Protein AF-A0A1J5BPH3-F1 (afdb_monomer_lite)

Foldseek 3Di:
DDQLPPQVVLVVLVVVCCVVPLDDPVRVVVCVVVVVCVHSLSVLVVSLVVPRPDPVSNVLSVQLSVCVVVVNSCSCLVVLLVLQVQQLCQFPPDDPPDDPVVNVVRHDADEPVVVVVQVVCVVVVHDDDDDDPRDCSNFCHDPPPPDHGPVPRHHHYD

Structure (mmCIF, N/CA/C/O backbone):
data_AF-A0A1J5BPH3-F1
#
_entry.id   AF-A0A1J5BPH3-F1
#
loop_
_atom_site.group_PDB
_atom_site.id
_atom_site.type_symbol
_atom_site.label_atom_id
_atom_site.label_alt_id
_atom_site.label_comp_id
_atom_site.label_asym_id
_atom_site.label_entity_id
_atom_site.label_seq_id
_atom_site.pdbx_PDB_ins_code
_atom_site.Cartn_x
_atom_site.Cartn_y
_atom_site.Cartn_z
_atom_site.occupancy
_atom_site.B_iso_or_equiv
_atom_site.auth_seq_id
_atom_site.auth_comp_id
_at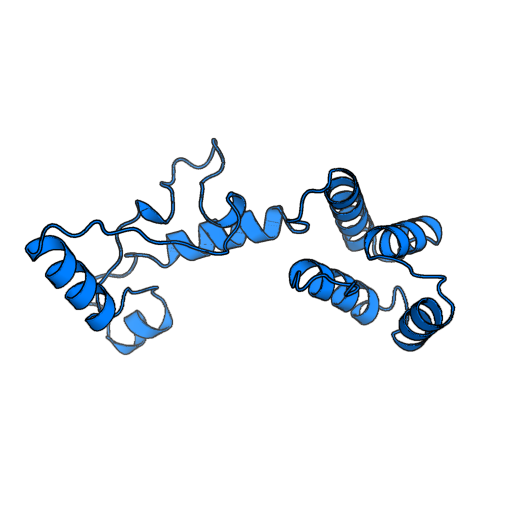om_site.auth_asym_id
_atom_site.auth_atom_id
_atom_site.pdbx_PDB_model_num
ATOM 1 N N . MET A 1 1 ? 21.855 10.589 0.394 1.00 51.12 1 MET A N 1
ATOM 2 C CA . MET A 1 1 ? 20.533 10.556 -0.264 1.00 51.12 1 MET A CA 1
ATOM 3 C C . MET A 1 1 ? 20.316 9.123 -0.727 1.00 51.12 1 MET A C 1
ATOM 5 O O . MET A 1 1 ? 21.182 8.608 -1.421 1.00 51.12 1 MET A O 1
ATOM 9 N N . THR A 1 2 ? 19.275 8.440 -0.254 1.00 78.94 2 THR A N 1
ATOM 10 C CA . THR A 1 2 ? 18.952 7.060 -0.659 1.00 78.94 2 THR A CA 1
ATOM 11 C C . THR A 1 2 ? 18.096 7.102 -1.926 1.00 78.94 2 THR A C 1
ATOM 13 O O . THR A 1 2 ? 17.187 7.919 -2.013 1.00 78.94 2 THR A O 1
ATOM 16 N N . PHE A 1 3 ? 18.394 6.263 -2.926 1.00 86.88 3 PHE A N 1
ATOM 17 C CA . PHE A 1 3 ? 17.764 6.330 -4.257 1.00 86.88 3 PHE A CA 1
ATOM 18 C C . PHE A 1 3 ? 16.231 6.244 -4.211 1.00 86.88 3 PHE A C 1
ATOM 20 O O . PHE A 1 3 ? 15.548 6.972 -4.922 1.00 86.88 3 PHE A O 1
ATOM 27 N N . THR A 1 4 ? 15.692 5.375 -3.355 1.00 85.88 4 THR A N 1
ATOM 28 C CA . THR A 1 4 ? 14.246 5.171 -3.197 1.00 85.88 4 THR A CA 1
ATOM 29 C C . THR A 1 4 ? 13.649 5.937 -2.022 1.00 85.88 4 THR A C 1
ATOM 31 O O . THR A 1 4 ? 12.432 5.988 -1.911 1.00 85.88 4 THR A O 1
ATOM 34 N N . GLY A 1 5 ? 14.465 6.527 -1.139 1.00 83.88 5 GLY A N 1
ATOM 35 C CA . GLY A 1 5 ? 13.967 7.289 0.012 1.00 83.88 5 GLY A CA 1
ATOM 36 C C . GLY A 1 5 ? 13.045 6.508 0.957 1.00 83.88 5 GLY A C 1
ATOM 37 O O . GLY A 1 5 ? 12.195 7.132 1.574 1.00 83.88 5 GLY A O 1
ATOM 38 N N . ASP A 1 6 ? 13.179 5.176 1.030 1.00 82.56 6 ASP A N 1
ATOM 39 C CA . ASP A 1 6 ? 12.258 4.265 1.746 1.00 82.56 6 ASP A CA 1
ATOM 40 C C . ASP A 1 6 ? 10.821 4.215 1.179 1.00 82.56 6 ASP A C 1
ATOM 42 O O . ASP A 1 6 ? 9.891 3.694 1.788 1.00 82.56 6 ASP A O 1
ATOM 46 N N . ASN A 1 7 ? 10.619 4.717 -0.042 1.00 87.69 7 ASN A N 1
ATOM 47 C CA . ASN A 1 7 ? 9.343 4.615 -0.734 1.00 87.69 7 ASN A CA 1
ATOM 48 C C . ASN A 1 7 ? 9.202 3.230 -1.389 1.00 87.69 7 ASN A C 1
ATOM 50 O O . ASN A 1 7 ? 9.786 2.951 -2.443 1.00 87.69 7 ASN A O 1
ATOM 54 N N . GLN A 1 8 ? 8.409 2.362 -0.758 1.00 86.88 8 GLN A N 1
ATOM 55 C CA . GLN A 1 8 ? 8.148 0.998 -1.230 1.00 86.88 8 GLN A CA 1
ATOM 56 C C . GLN A 1 8 ? 7.499 0.961 -2.618 1.00 86.88 8 GLN A C 1
ATOM 58 O O . GLN A 1 8 ? 7.798 0.065 -3.408 1.00 86.88 8 GLN A O 1
ATOM 63 N N . ASP A 1 9 ? 6.677 1.953 -2.963 1.00 88.75 9 ASP A N 1
ATOM 64 C CA . ASP A 1 9 ? 6.032 1.998 -4.272 1.00 88.75 9 ASP A CA 1
ATOM 65 C C . ASP A 1 9 ? 7.062 2.260 -5.389 1.00 88.75 9 ASP A C 1
ATOM 67 O O . ASP A 1 9 ? 6.985 1.681 -6.475 1.00 88.75 9 ASP A O 1
ATOM 71 N N . ILE A 1 10 ? 8.089 3.072 -5.112 1.00 91.44 10 ILE A N 1
ATOM 72 C CA . ILE A 1 10 ? 9.213 3.281 -6.037 1.00 91.44 10 ILE A CA 1
ATOM 73 C C . ILE A 1 10 ? 9.995 1.980 -6.243 1.00 91.44 10 ILE A C 1
ATOM 75 O O . ILE A 1 10 ? 10.357 1.650 -7.374 1.00 91.44 10 ILE A O 1
ATOM 79 N N . VAL A 1 11 ? 10.244 1.223 -5.170 1.00 92.56 11 VAL A N 1
ATOM 80 C CA . VAL A 1 11 ? 10.882 -0.098 -5.276 1.00 92.56 11 VAL A CA 1
ATOM 81 C C . VAL A 1 11 ? 10.034 -1.010 -6.164 1.00 92.56 11 VAL A C 1
ATOM 83 O O . VAL A 1 11 ? 10.556 -1.595 -7.110 1.00 92.56 11 VAL A O 1
ATOM 86 N N . ALA A 1 12 ? 8.724 -1.069 -5.919 1.00 93.31 12 ALA A N 1
ATOM 87 C CA . ALA A 1 12 ? 7.811 -1.934 -6.652 1.00 93.31 12 ALA A CA 1
ATOM 88 C C . ALA A 1 12 ? 7.763 -1.619 -8.157 1.00 93.31 12 ALA A C 1
ATOM 90 O O . ALA A 1 12 ? 7.876 -2.548 -8.959 1.00 93.31 12 ALA A O 1
ATOM 91 N N . ILE A 1 13 ? 7.667 -0.349 -8.580 1.00 93.88 13 ILE A N 1
ATOM 92 C CA . ILE A 1 13 ? 7.663 -0.032 -10.022 1.00 93.88 13 ILE A CA 1
ATOM 93 C C . ILE A 1 13 ? 8.991 -0.396 -10.695 1.00 93.88 13 ILE A C 1
ATOM 95 O O . ILE A 1 13 ? 8.984 -0.940 -11.799 1.00 93.88 13 ILE A O 1
ATOM 99 N N . ILE A 1 14 ? 10.128 -0.169 -10.029 1.00 94.75 14 ILE A N 1
ATOM 100 C CA . ILE A 1 14 ? 11.448 -0.554 -10.552 1.00 94.75 14 ILE A CA 1
ATOM 101 C C . ILE A 1 14 ? 11.534 -2.075 -10.690 1.00 94.75 14 ILE A C 1
ATOM 103 O O . ILE A 1 14 ? 11.951 -2.576 -11.735 1.00 94.75 14 ILE A O 1
ATOM 107 N N . SER A 1 15 ? 11.093 -2.815 -9.672 1.00 95.44 15 SER A N 1
ATOM 108 C CA . SER A 1 15 ? 11.044 -4.275 -9.708 1.00 95.44 15 SER A CA 1
ATOM 109 C C . SER A 1 15 ? 10.153 -4.792 -10.836 1.00 95.44 15 SER A C 1
ATOM 111 O O . SER A 1 15 ? 10.565 -5.709 -11.537 1.00 95.44 15 SER A O 1
ATOM 113 N N . ILE A 1 16 ? 8.980 -4.192 -11.066 1.00 95.12 16 ILE A N 1
ATOM 114 C CA . ILE A 1 16 ? 8.074 -4.563 -12.167 1.00 95.12 16 ILE A CA 1
ATOM 115 C C . ILE A 1 16 ? 8.735 -4.318 -13.527 1.00 95.12 16 ILE A C 1
ATOM 117 O O . ILE A 1 16 ? 8.716 -5.198 -14.384 1.00 95.12 16 ILE A O 1
ATOM 121 N N . VAL A 1 17 ? 9.352 -3.149 -13.724 1.00 96.19 17 VAL A N 1
ATOM 122 C CA . VAL A 1 17 ? 10.063 -2.795 -14.965 1.00 96.19 17 VAL A CA 1
ATOM 123 C C . VAL A 1 17 ? 11.182 -3.797 -15.273 1.00 96.19 17 VAL A C 1
ATOM 125 O O . VAL A 1 17 ? 11.324 -4.233 -16.418 1.00 96.19 17 VAL A O 1
ATOM 128 N N . ILE A 1 18 ? 11.951 -4.196 -14.256 1.00 96.19 18 ILE A N 1
ATOM 129 C CA . ILE A 1 18 ? 13.029 -5.184 -14.396 1.00 96.19 18 ILE A CA 1
ATOM 130 C C . ILE A 1 18 ? 12.461 -6.583 -14.653 1.00 96.19 18 ILE A C 1
ATOM 132 O O . ILE A 1 18 ? 12.909 -7.276 -15.564 1.00 96.19 18 ILE A O 1
ATOM 136 N N . TYR A 1 19 ? 11.452 -6.994 -13.884 1.00 96.38 19 TYR A N 1
ATOM 137 C CA . TYR A 1 19 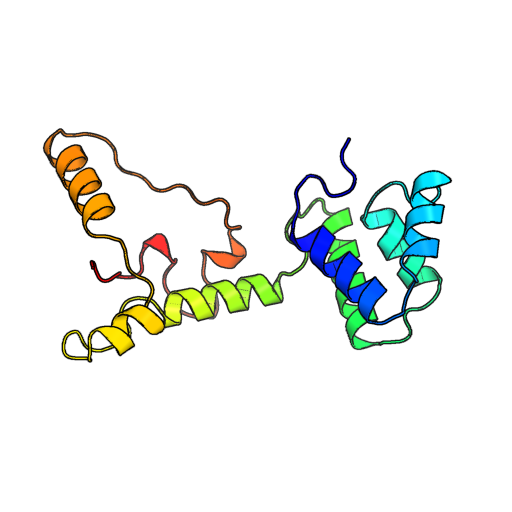? 10.816 -8.307 -14.002 1.00 96.38 19 TYR A CA 1
ATOM 138 C C . TYR A 1 19 ? 10.184 -8.528 -15.383 1.00 96.38 19 TYR A C 1
ATOM 140 O O . TYR A 1 19 ? 10.278 -9.618 -15.942 1.00 96.38 19 TYR A O 1
ATOM 148 N N . LEU A 1 20 ? 9.589 -7.483 -15.962 1.00 95.81 20 LEU A N 1
ATOM 149 C CA . LEU A 1 20 ? 9.011 -7.517 -17.308 1.00 95.81 20 LEU A CA 1
ATOM 150 C C . LEU A 1 20 ? 10.059 -7.407 -18.431 1.00 95.81 20 LEU A C 1
ATOM 152 O O . LEU A 1 20 ? 9.699 -7.474 -19.606 1.00 95.81 20 LEU A O 1
ATOM 156 N N . GLY A 1 21 ? 11.347 -7.264 -18.101 1.00 95.06 21 GLY A N 1
ATOM 157 C CA . GLY A 1 21 ? 12.440 -7.254 -19.076 1.00 95.06 21 GLY A CA 1
ATOM 158 C C . GLY A 1 21 ? 12.539 -5.975 -19.911 1.00 95.06 21 GLY A C 1
ATOM 159 O O . GLY A 1 21 ? 13.104 -5.996 -21.009 1.00 95.06 21 GLY A O 1
ATOM 160 N N . GLU A 1 22 ? 11.996 -4.860 -19.418 1.00 95.50 22 GLU A N 1
ATOM 161 C CA . GLU A 1 22 ? 12.139 -3.544 -20.061 1.00 95.50 22 GLU A CA 1
ATOM 162 C C . GLU A 1 22 ? 13.542 -2.952 -19.832 1.00 95.50 22 GLU A C 1
ATOM 164 O O . GLU A 1 22 ? 14.043 -2.171 -20.639 1.00 95.50 22 GLU A O 1
ATOM 169 N N . THR A 1 23 ? 14.208 -3.380 -18.758 1.00 95.25 23 THR A N 1
ATOM 170 C CA . THR A 1 23 ? 15.653 -3.248 -18.532 1.00 95.25 23 THR A CA 1
ATOM 171 C C . THR A 1 23 ? 16.134 -4.458 -17.734 1.00 95.25 23 THR A C 1
ATOM 173 O O . THR A 1 23 ? 15.368 -5.026 -16.956 1.00 95.25 23 THR A O 1
ATOM 176 N N . SER A 1 24 ? 17.399 -4.847 -17.872 1.00 96.12 24 SER A N 1
ATOM 177 C CA . SER A 1 24 ? 17.994 -5.837 -16.964 1.00 96.12 24 SER A CA 1
ATOM 178 C C . SER A 1 24 ? 18.418 -5.206 -15.631 1.00 96.12 24 SER A C 1
ATOM 180 O O . SER A 1 24 ? 18.666 -3.998 -15.549 1.00 96.12 24 SER A O 1
ATOM 182 N N . PHE A 1 25 ? 18.539 -6.032 -14.585 1.00 96.81 25 PHE A N 1
ATOM 183 C CA . PHE A 1 25 ? 19.086 -5.592 -13.297 1.00 96.81 25 PHE A CA 1
ATOM 184 C C . PHE A 1 25 ? 20.535 -5.101 -13.439 1.00 96.81 25 PHE A C 1
ATOM 186 O O . PHE A 1 25 ? 20.873 -4.053 -12.896 1.00 96.81 25 PHE A O 1
ATOM 193 N N . ASP A 1 26 ? 21.356 -5.789 -14.237 1.00 97.50 26 ASP A N 1
ATOM 194 C CA . ASP A 1 26 ? 22.751 -5.403 -14.484 1.00 97.50 26 ASP A CA 1
ATOM 195 C C . ASP A 1 26 ? 22.859 -4.032 -15.169 1.00 97.50 26 ASP A C 1
ATOM 197 O O . ASP A 1 26 ? 23.703 -3.213 -14.808 1.00 97.50 26 ASP A O 1
ATOM 201 N N . GLU A 1 27 ? 21.986 -3.736 -16.139 1.00 95.69 27 GLU A N 1
ATOM 202 C CA . GLU A 1 27 ? 21.935 -2.416 -16.782 1.00 95.69 27 GLU A CA 1
ATOM 203 C C . GLU A 1 27 ? 21.502 -1.315 -15.812 1.00 95.69 27 GLU A C 1
ATOM 205 O O . GLU A 1 27 ? 22.061 -0.215 -15.845 1.00 95.69 27 GLU A O 1
ATOM 210 N N . PHE A 1 28 ? 20.526 -1.602 -14.947 1.00 96.31 28 PHE A N 1
ATOM 211 C CA . PHE A 1 28 ? 20.084 -0.676 -13.907 1.00 96.31 28 PHE A CA 1
ATOM 212 C C . PHE A 1 28 ? 21.210 -0.397 -12.900 1.00 96.31 28 PHE A C 1
ATOM 214 O O . PHE A 1 28 ? 21.543 0.761 -12.642 1.00 96.31 28 PHE A O 1
ATOM 221 N N . GLU A 1 29 ? 21.861 -1.445 -12.394 1.00 95.88 29 GLU A N 1
ATOM 222 C CA . GLU A 1 29 ? 22.961 -1.338 -11.436 1.00 95.88 29 GLU A CA 1
ATOM 223 C C . GLU A 1 29 ? 24.166 -0.601 -12.039 1.00 95.88 29 GLU A C 1
ATOM 225 O O . GLU A 1 29 ? 24.737 0.300 -11.416 1.00 95.88 29 GLU A O 1
ATOM 230 N N . LYS A 1 30 ? 24.522 -0.916 -13.289 1.00 96.19 30 LYS A N 1
ATOM 231 C CA . LYS A 1 30 ? 25.560 -0.197 -14.032 1.00 96.19 30 LYS A CA 1
ATOM 232 C C . LYS A 1 30 ? 25.204 1.279 -14.203 1.00 96.19 30 LYS A C 1
ATOM 234 O O . LYS A 1 30 ? 26.060 2.137 -14.006 1.00 96.19 30 LYS A O 1
ATOM 239 N N . GLY A 1 31 ? 23.948 1.588 -14.523 1.00 95.44 31 GLY A N 1
ATOM 240 C CA . GLY A 1 31 ? 23.467 2.963 -14.646 1.00 95.44 31 GLY A CA 1
ATOM 241 C C . GLY A 1 31 ? 23.576 3.760 -13.342 1.00 95.44 31 GLY A C 1
ATOM 242 O O . GLY A 1 31 ? 23.944 4.936 -13.390 1.00 95.44 31 GLY A O 1
ATOM 243 N N . LEU A 1 32 ? 23.327 3.125 -12.192 1.00 94.19 32 LEU A N 1
ATOM 244 C CA . LEU A 1 32 ? 23.551 3.719 -10.868 1.00 94.19 32 LEU A CA 1
ATOM 245 C C . LEU A 1 32 ? 25.043 3.973 -10.608 1.00 94.19 32 LEU A C 1
ATOM 247 O O . LEU A 1 32 ? 25.422 5.088 -10.253 1.00 94.19 32 LEU A O 1
ATOM 251 N N . LYS A 1 33 ? 25.899 2.963 -10.828 1.00 95.38 33 LYS A N 1
ATOM 252 C CA . LYS A 1 33 ? 27.360 3.056 -10.620 1.00 95.38 33 LYS A CA 1
ATOM 253 C C . LYS A 1 33 ? 28.007 4.136 -11.492 1.00 95.38 33 LYS A C 1
ATOM 255 O O . LYS A 1 33 ? 28.909 4.833 -11.042 1.00 95.38 33 LYS A O 1
ATOM 260 N N . GLU A 1 34 ? 27.533 4.290 -12.725 1.00 96.00 34 GLU A N 1
ATOM 261 C CA . GLU A 1 34 ? 28.022 5.286 -13.686 1.00 96.00 34 GLU A CA 1
ATOM 262 C C . GLU A 1 34 ? 27.360 6.670 -13.533 1.00 96.00 34 GLU A C 1
ATOM 264 O O . GLU A 1 34 ? 27.609 7.549 -14.357 1.00 96.00 34 GLU A O 1
ATOM 269 N N . LEU A 1 35 ? 26.506 6.877 -12.520 1.00 92.94 35 LEU A N 1
ATOM 270 C CA . LEU A 1 35 ? 25.751 8.120 -12.289 1.00 92.94 35 LEU A CA 1
ATOM 271 C C . LEU A 1 35 ? 24.870 8.554 -13.477 1.00 92.94 35 LEU A C 1
ATOM 273 O O . LEU A 1 35 ? 24.507 9.722 -13.610 1.00 92.94 35 LEU A O 1
ATOM 277 N N . LYS A 1 36 ? 24.493 7.605 -14.340 1.00 94.25 36 LYS A N 1
ATOM 278 C CA . LYS A 1 36 ? 23.529 7.814 -15.434 1.00 94.25 36 LYS A CA 1
ATOM 279 C C . LYS A 1 36 ? 22.088 7.749 -14.946 1.00 94.25 36 LYS A C 1
ATOM 281 O O . LYS A 1 36 ? 21.212 8.322 -15.583 1.00 94.25 36 LYS A O 1
ATOM 286 N N . ILE A 1 37 ? 21.860 7.035 -13.846 1.00 95.50 37 ILE A N 1
ATOM 287 C CA . ILE A 1 37 ? 20.593 6.959 -13.126 1.00 95.50 37 ILE A CA 1
ATOM 288 C C . ILE A 1 37 ? 20.792 7.676 -11.793 1.00 95.50 37 ILE A C 1
ATOM 290 O O . ILE A 1 37 ? 21.479 7.176 -10.907 1.00 95.50 37 ILE A O 1
ATOM 294 N N . ILE A 1 38 ? 20.222 8.874 -11.675 1.00 93.44 38 ILE A N 1
ATOM 295 C CA . ILE A 1 38 ? 20.451 9.753 -10.514 1.00 93.44 38 ILE A CA 1
ATOM 296 C C . ILE A 1 38 ? 19.328 9.610 -9.483 1.00 93.44 38 ILE A C 1
ATOM 298 O O . ILE A 1 38 ? 19.567 9.619 -8.279 1.00 93.44 38 ILE A O 1
ATOM 302 N N . ASN A 1 39 ? 18.092 9.482 -9.961 1.00 93.00 39 ASN A N 1
ATOM 303 C CA . ASN A 1 39 ? 16.894 9.333 -9.145 1.00 93.00 39 ASN A CA 1
ATOM 304 C C . ASN A 1 39 ? 15.824 8.520 -9.909 1.00 93.00 39 ASN A C 1
ATOM 306 O O . ASN A 1 39 ? 15.977 8.298 -11.118 1.00 93.00 39 ASN A O 1
ATOM 310 N N . PRO A 1 40 ? 14.748 8.079 -9.233 1.00 93.50 40 PRO A N 1
ATOM 311 C CA . PRO A 1 40 ? 13.690 7.282 -9.852 1.00 93.50 40 PRO A CA 1
ATOM 312 C C . PRO A 1 40 ? 13.031 7.966 -11.054 1.00 93.50 40 PRO A C 1
ATOM 314 O O . PRO A 1 40 ? 12.840 7.333 -12.090 1.00 93.50 40 PRO A O 1
ATOM 317 N N . THR A 1 41 ? 12.760 9.271 -10.963 1.00 93.75 41 THR A N 1
ATOM 318 C CA . THR A 1 41 ? 12.154 10.053 -12.051 1.00 93.75 41 THR A CA 1
ATOM 319 C C . THR A 1 41 ? 13.014 10.012 -13.314 1.00 93.75 41 THR A C 1
ATOM 321 O O . THR A 1 41 ? 12.524 9.711 -14.399 1.00 93.75 41 THR A O 1
ATOM 324 N N . ASN A 1 42 ? 14.321 10.248 -13.181 1.00 95.19 42 ASN A N 1
ATOM 325 C CA . ASN A 1 42 ? 15.276 10.210 -14.284 1.00 95.19 42 ASN A CA 1
ATOM 326 C C . ASN A 1 42 ? 15.364 8.817 -14.927 1.00 95.19 42 ASN A C 1
ATOM 328 O O . ASN A 1 42 ? 15.391 8.719 -16.155 1.00 95.19 42 ASN A O 1
ATOM 332 N N . PHE A 1 43 ? 15.356 7.756 -14.116 1.00 96.06 43 PHE A N 1
ATOM 333 C CA . PHE A 1 43 ? 15.339 6.381 -14.611 1.00 96.06 43 PHE A CA 1
ATOM 334 C C . PHE A 1 43 ? 14.083 6.083 -15.441 1.00 96.06 43 PHE A C 1
ATOM 336 O O . PHE A 1 43 ? 14.196 5.669 -16.596 1.00 96.06 43 PHE A O 1
ATOM 343 N N . LEU A 1 44 ? 12.897 6.351 -14.889 1.00 95.69 44 LEU A N 1
ATOM 344 C CA . LEU A 1 44 ? 11.619 6.065 -15.544 1.00 95.69 44 LEU A CA 1
ATOM 345 C C . LEU A 1 44 ? 11.409 6.919 -16.804 1.00 95.69 44 LEU A C 1
ATOM 347 O O . LEU A 1 44 ? 10.986 6.403 -17.837 1.00 95.69 44 LEU A O 1
ATOM 351 N N . MET A 1 45 ? 11.800 8.198 -16.785 1.00 96.19 45 MET A N 1
ATOM 352 C CA . MET A 1 45 ? 11.814 9.034 -17.994 1.00 96.19 45 MET A CA 1
ATOM 353 C C . MET A 1 45 ? 12.769 8.490 -19.062 1.00 96.19 45 MET A C 1
ATOM 355 O O . MET A 1 45 ? 12.468 8.542 -20.255 1.00 96.19 45 MET A O 1
ATOM 359 N N . GLY A 1 46 ? 13.937 7.988 -18.650 1.00 96.12 46 GLY A N 1
ATOM 360 C CA . GLY A 1 46 ? 14.889 7.337 -19.545 1.00 96.12 46 GLY A CA 1
ATOM 361 C C . GLY A 1 46 ? 14.300 6.088 -20.201 1.00 96.12 46 GLY A C 1
ATOM 362 O O . GLY A 1 46 ? 14.516 5.871 -21.39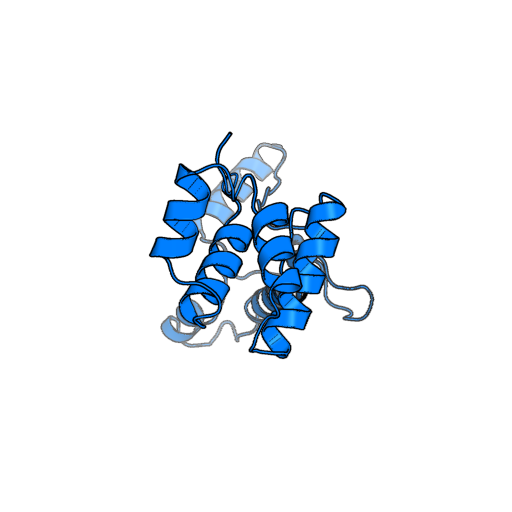3 1.00 96.12 46 GLY A O 1
ATOM 363 N N . LEU A 1 47 ? 13.515 5.315 -19.448 1.00 96.06 47 LEU A N 1
ATOM 364 C CA . LEU A 1 47 ? 12.791 4.152 -19.952 1.00 96.06 47 LEU A CA 1
ATOM 365 C C . LEU A 1 47 ? 11.742 4.549 -21.002 1.00 96.06 47 LEU A C 1
ATOM 367 O O . LEU A 1 47 ? 11.763 4.018 -22.110 1.00 96.06 47 LEU A O 1
ATOM 371 N N . LEU A 1 48 ? 10.896 5.542 -20.703 1.00 96.62 48 LEU A N 1
ATOM 372 C CA . LEU A 1 48 ? 9.888 6.050 -21.645 1.00 96.62 48 LEU A CA 1
ATOM 373 C C . LEU A 1 48 ? 10.524 6.543 -22.954 1.00 96.62 48 LEU A C 1
ATOM 375 O O . LEU A 1 48 ? 10.043 6.221 -24.035 1.00 96.62 48 LEU A O 1
ATOM 379 N N . LYS A 1 49 ? 11.654 7.260 -22.878 1.00 95.50 49 LYS A N 1
ATOM 380 C CA . LYS A 1 49 ? 12.387 7.737 -24.066 1.00 95.50 49 LYS A CA 1
ATOM 381 C C . LYS A 1 49 ? 12.963 6.612 -24.926 1.00 95.50 49 LYS A C 1
ATOM 383 O O . LYS A 1 49 ? 13.054 6.776 -26.139 1.00 95.50 49 LYS A O 1
ATOM 388 N N . LYS A 1 50 ? 13.389 5.502 -24.315 1.00 93.00 50 LYS A N 1
ATOM 389 C CA . LYS A 1 50 ? 13.870 4.313 -25.040 1.00 93.00 50 LYS A CA 1
ATOM 390 C C . LYS A 1 50 ? 12.730 3.537 -25.710 1.00 93.00 50 LYS A C 1
ATOM 392 O O . LYS A 1 50 ? 12.994 2.787 -26.646 1.00 93.00 50 LYS A O 1
ATOM 397 N N . GLY A 1 51 ? 11.496 3.751 -25.256 1.00 93.31 51 GLY A N 1
ATOM 398 C CA . GLY A 1 51 ? 10.310 3.019 -25.672 1.00 93.31 51 GLY A CA 1
ATOM 399 C C . GLY A 1 51 ? 10.101 1.784 -24.800 1.00 93.31 51 GLY A C 1
ATOM 400 O O . GLY A 1 51 ? 10.908 0.857 -24.820 1.00 93.31 51 GLY A O 1
ATOM 401 N N . VAL A 1 52 ? 8.998 1.774 -24.052 1.00 95.38 52 VAL A N 1
ATOM 402 C CA . VAL A 1 52 ? 8.555 0.614 -23.267 1.00 95.38 52 VAL A CA 1
ATOM 403 C C . VAL A 1 52 ? 7.817 -0.344 -24.202 1.00 95.38 52 VAL A C 1
ATOM 405 O O . VAL A 1 52 ? 6.933 0.068 -24.959 1.00 95.38 52 VAL A O 1
ATOM 408 N N . LYS A 1 53 ? 8.181 -1.628 -24.183 1.00 94.00 53 LYS A N 1
ATOM 409 C CA . LYS A 1 53 ? 7.585 -2.643 -25.065 1.00 94.00 53 LYS A CA 1
ATOM 410 C C . LYS A 1 53 ? 6.147 -2.950 -24.651 1.00 94.00 53 LYS A C 1
ATOM 412 O O . LYS A 1 53 ? 5.269 -3.073 -25.505 1.00 94.00 53 LYS A O 1
ATOM 417 N N . ASN A 1 54 ? 5.892 -3.056 -23.348 1.00 92.25 54 ASN A N 1
ATOM 418 C CA . ASN A 1 54 ? 4.564 -3.284 -22.792 1.00 92.25 54 ASN A CA 1
ATOM 419 C C . ASN A 1 54 ? 3.761 -1.975 -22.682 1.00 92.25 54 ASN A C 1
ATOM 421 O O . ASN A 1 54 ? 4.046 -1.128 -21.841 1.00 92.25 54 ASN A O 1
ATOM 425 N N . LYS A 1 55 ? 2.697 -1.837 -23.483 1.00 91.44 55 LYS A N 1
ATOM 426 C CA . LYS A 1 55 ? 1.869 -0.617 -23.536 1.00 91.44 55 LYS A CA 1
ATOM 427 C C . LYS A 1 55 ? 1.108 -0.291 -22.252 1.00 91.44 55 LYS A C 1
ATOM 429 O O . LYS A 1 55 ? 0.953 0.882 -21.926 1.00 91.44 55 LYS A O 1
ATOM 434 N N . ASN A 1 56 ? 0.686 -1.299 -21.492 1.00 89.56 56 ASN A N 1
ATOM 435 C CA . ASN A 1 56 ? 0.031 -1.061 -20.203 1.00 89.56 56 ASN A CA 1
ATOM 436 C C . ASN A 1 56 ? 1.038 -0.550 -19.166 1.00 89.56 56 ASN A C 1
ATOM 438 O O . ASN A 1 56 ? 0.726 0.340 -18.373 1.00 89.56 56 ASN A O 1
ATOM 442 N N . LEU A 1 57 ? 2.263 -1.086 -19.200 1.00 93.06 57 LEU A N 1
ATOM 443 C CA . LEU A 1 57 ? 3.342 -0.587 -18.358 1.00 93.06 57 LEU A CA 1
ATOM 444 C C . LEU A 1 57 ? 3.773 0.818 -18.786 1.00 93.06 57 LEU A C 1
ATOM 446 O O . LEU A 1 57 ? 4.003 1.648 -17.920 1.00 93.06 57 LEU A O 1
ATOM 450 N N . GLU A 1 58 ? 3.838 1.105 -20.088 1.00 95.06 58 GLU A N 1
ATOM 451 C CA . GLU A 1 58 ? 4.172 2.436 -20.610 1.00 95.06 58 GLU A CA 1
ATOM 452 C C . GLU A 1 58 ? 3.232 3.510 -20.053 1.00 95.06 58 GLU A C 1
ATOM 454 O O . GLU A 1 58 ? 3.703 4.507 -19.509 1.00 95.06 58 GLU A O 1
ATOM 459 N N . ALA A 1 59 ? 1.917 3.270 -20.118 1.00 92.56 59 ALA A N 1
ATOM 460 C CA . ALA A 1 59 ? 0.913 4.169 -19.552 1.00 92.56 59 ALA A CA 1
ATOM 461 C C . ALA A 1 59 ? 1.106 4.346 -18.037 1.00 92.56 59 ALA A C 1
ATOM 463 O O . ALA A 1 59 ? 1.203 5.469 -17.551 1.00 92.56 59 ALA A O 1
ATOM 464 N N . THR A 1 60 ? 1.277 3.238 -17.309 1.00 92.44 60 THR A N 1
ATOM 465 C CA . THR A 1 60 ? 1.497 3.262 -15.853 1.00 92.44 60 THR A CA 1
ATOM 466 C C . THR A 1 60 ? 2.762 4.042 -15.477 1.00 92.44 60 THR A C 1
ATOM 468 O O . THR A 1 60 ? 2.741 4.874 -14.576 1.00 92.44 60 THR A O 1
ATOM 471 N N . VAL A 1 61 ? 3.879 3.805 -16.171 1.00 94.69 61 VAL A N 1
ATOM 472 C CA . VAL A 1 61 ? 5.149 4.505 -15.935 1.00 94.69 61 VAL A CA 1
ATOM 473 C C . VAL A 1 61 ? 5.018 5.991 -16.269 1.00 94.69 61 VAL A C 1
ATOM 475 O O . VAL A 1 61 ? 5.564 6.817 -15.543 1.00 94.69 61 VAL A O 1
ATOM 478 N N . SER A 1 62 ? 4.285 6.342 -17.328 1.00 94.75 62 SER A N 1
ATOM 479 C CA . SER A 1 62 ? 4.002 7.735 -17.683 1.00 94.75 62 SER A CA 1
ATOM 480 C C . SER A 1 62 ? 3.238 8.461 -16.573 1.00 94.75 62 SER A C 1
ATOM 482 O O . SER A 1 62 ? 3.650 9.547 -16.163 1.00 94.75 62 SER A O 1
ATOM 484 N N . ASP A 1 63 ? 2.179 7.853 -16.039 1.00 92.69 63 ASP A N 1
ATOM 485 C CA . ASP A 1 63 ? 1.395 8.431 -14.942 1.00 92.69 63 ASP A CA 1
ATOM 486 C C . ASP A 1 63 ? 2.248 8.617 -13.681 1.00 92.69 63 ASP A C 1
ATOM 488 O O . ASP A 1 63 ? 2.245 9.685 -13.066 1.00 92.69 63 ASP A O 1
ATOM 492 N N . ILE A 1 64 ? 3.058 7.611 -13.341 1.00 93.12 64 ILE A N 1
A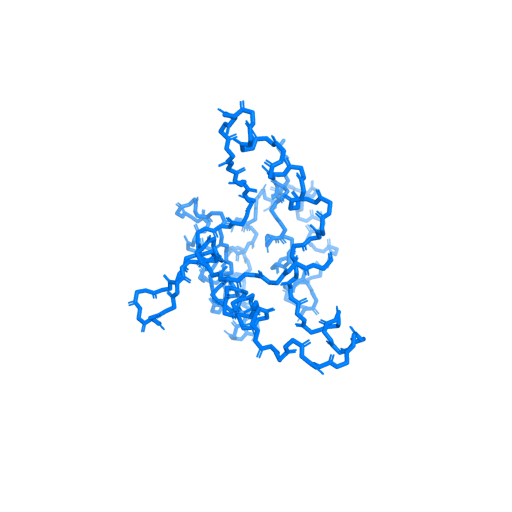TOM 493 C CA . ILE A 1 64 ? 3.986 7.666 -12.206 1.00 93.12 64 ILE A CA 1
ATOM 494 C C . ILE A 1 64 ? 5.009 8.790 -12.379 1.00 93.12 64 ILE A C 1
ATOM 496 O O . ILE A 1 64 ? 5.277 9.526 -11.432 1.00 93.12 64 ILE A O 1
ATOM 500 N N . VAL A 1 65 ? 5.585 8.949 -13.573 1.00 94.12 65 VAL A N 1
ATOM 501 C CA . VAL A 1 65 ? 6.538 10.031 -13.853 1.00 94.12 65 VAL A CA 1
ATOM 502 C C . VAL A 1 65 ? 5.885 11.395 -13.650 1.00 94.12 65 VAL A C 1
ATOM 504 O O . VAL A 1 65 ? 6.500 12.251 -13.017 1.00 94.12 65 VAL A O 1
ATOM 507 N N . ASN A 1 66 ? 4.653 11.591 -14.127 1.00 93.00 66 ASN A N 1
ATOM 508 C CA . ASN A 1 66 ? 3.924 12.846 -13.928 1.00 93.00 66 ASN A CA 1
ATOM 509 C C . ASN A 1 66 ? 3.730 13.145 -12.433 1.00 93.00 66 ASN A C 1
ATOM 511 O O . ASN A 1 66 ? 4.065 14.238 -11.981 1.00 93.00 66 ASN A O 1
ATOM 515 N N . LEU A 1 67 ? 3.309 12.151 -11.646 1.00 91.69 67 LEU A N 1
ATOM 516 C CA . LEU A 1 67 ? 3.145 12.289 -10.194 1.00 91.69 67 LEU A CA 1
ATOM 517 C C . LEU A 1 67 ? 4.466 12.616 -9.483 1.00 91.69 67 LEU A C 1
ATOM 519 O O . LEU A 1 67 ? 4.516 13.507 -8.635 1.00 91.69 67 LEU A O 1
ATOM 523 N N . LEU A 1 68 ? 5.559 11.943 -9.851 1.00 90.50 68 LEU A N 1
ATOM 524 C CA . LEU A 1 68 ? 6.879 12.203 -9.272 1.00 90.50 68 LEU A CA 1
ATOM 525 C C . LEU A 1 68 ? 7.397 13.608 -9.616 1.00 90.50 68 LEU A C 1
ATOM 527 O O . LEU A 1 68 ? 8.057 14.231 -8.785 1.00 90.50 68 LEU A O 1
ATOM 531 N N . LEU A 1 69 ? 7.106 14.122 -10.817 1.00 91.69 69 LEU A N 1
ATOM 532 C CA . LEU A 1 69 ? 7.450 15.494 -11.217 1.00 91.69 69 LEU A CA 1
ATOM 533 C C . LEU A 1 69 ? 6.662 16.547 -10.425 1.00 91.69 69 LEU A C 1
ATOM 535 O O . LEU A 1 69 ? 7.180 17.632 -10.165 1.00 91.69 69 LEU A O 1
ATOM 539 N N . GLU A 1 70 ? 5.449 16.212 -9.992 1.00 90.81 70 GLU A N 1
ATOM 540 C CA . GLU A 1 70 ? 4.616 17.036 -9.110 1.00 90.81 70 GLU A CA 1
ATOM 541 C C . GLU A 1 70 ? 4.993 16.906 -7.621 1.00 90.81 70 GLU A C 1
ATOM 543 O O . GLU A 1 70 ? 4.349 17.506 -6.763 1.00 90.81 70 GLU A O 1
ATOM 548 N N . ASN A 1 71 ? 6.052 16.154 -7.294 1.00 85.56 71 ASN A N 1
ATOM 549 C CA . ASN A 1 71 ? 6.437 15.783 -5.927 1.00 85.56 71 ASN A CA 1
ATOM 550 C C . ASN A 1 71 ? 5.340 15.023 -5.161 1.00 85.56 71 ASN A C 1
ATOM 552 O O . ASN A 1 71 ? 5.313 15.051 -3.929 1.00 85.56 71 ASN A O 1
ATOM 556 N N . ASN A 1 72 ? 4.446 14.324 -5.864 1.00 84.44 72 ASN A N 1
ATOM 557 C CA . ASN A 1 72 ? 3.484 13.432 -5.234 1.00 84.44 72 ASN A CA 1
ATOM 558 C C . ASN A 1 72 ? 4.175 12.098 -4.887 1.00 84.44 72 ASN A C 1
ATOM 560 O O . ASN A 1 72 ? 4.621 11.383 -5.790 1.00 84.44 72 ASN A O 1
ATOM 564 N N . PRO A 1 73 ? 4.264 11.725 -3.596 1.00 74.31 73 PRO A N 1
ATOM 565 C CA . PRO A 1 73 ? 4.977 10.524 -3.173 1.00 74.31 73 PRO A CA 1
ATOM 566 C C . PRO A 1 73 ? 4.193 9.221 -3.404 1.00 74.31 73 PRO A C 1
ATOM 568 O O . PRO A 1 73 ? 4.716 8.158 -3.075 1.00 74.31 73 PRO A O 1
ATOM 571 N N . THR A 1 74 ? 2.965 9.281 -3.939 1.00 81.81 74 THR A N 1
ATOM 572 C CA . THR A 1 74 ? 2.053 8.132 -4.094 1.00 81.81 74 THR A CA 1
ATOM 573 C C . THR A 1 74 ? 1.904 7.738 -5.571 1.00 81.81 74 THR A C 1
ATOM 575 O O . THR A 1 74 ? 0.932 8.128 -6.219 1.00 81.81 74 THR A O 1
ATOM 578 N N . PRO A 1 75 ? 2.845 6.968 -6.143 1.00 80.31 75 PRO A N 1
ATOM 579 C CA . PRO A 1 75 ? 2.867 6.694 -7.579 1.00 80.31 75 PRO A CA 1
ATOM 580 C C . PRO A 1 75 ? 1.742 5.741 -8.029 1.00 80.31 75 PRO A C 1
ATOM 582 O O . PRO A 1 75 ? 1.238 5.875 -9.140 1.00 80.31 75 PRO A O 1
ATOM 585 N N . PHE A 1 76 ? 1.281 4.811 -7.182 1.00 87.94 76 PHE A N 1
ATOM 586 C CA . PHE A 1 76 ? 0.225 3.856 -7.549 1.00 87.94 76 PHE A CA 1
ATOM 587 C C . PHE A 1 76 ? -1.172 4.271 -7.064 1.00 87.94 76 PHE A C 1
ATOM 589 O O . PHE A 1 76 ? -1.777 3.610 -6.221 1.00 87.94 76 PHE A O 1
ATOM 596 N N . VAL A 1 77 ? -1.725 5.346 -7.626 1.00 86.56 77 VAL A N 1
ATOM 597 C CA . VAL A 1 77 ? -3.038 5.897 -7.226 1.00 86.56 77 VAL A CA 1
ATOM 598 C C . VAL A 1 77 ? -4.163 4.852 -7.262 1.00 86.56 77 VAL A C 1
ATOM 600 O O . VAL A 1 77 ? -4.878 4.677 -6.276 1.00 86.56 77 VAL A O 1
ATOM 603 N N . GLU A 1 78 ? -4.308 4.113 -8.365 1.00 86.75 78 GLU A N 1
ATOM 604 C CA . GLU A 1 78 ? -5.377 3.110 -8.504 1.00 86.75 78 GLU A CA 1
ATOM 605 C C . GLU A 1 78 ? -5.197 1.913 -7.566 1.00 86.75 78 GLU A C 1
ATOM 607 O O . GLU A 1 78 ? -6.178 1.339 -7.094 1.00 86.75 78 GLU A O 1
ATOM 612 N N . PHE A 1 79 ? -3.952 1.551 -7.247 1.00 88.56 79 PHE A N 1
ATOM 613 C CA . PHE A 1 79 ? -3.683 0.544 -6.225 1.00 88.56 79 PHE A CA 1
ATOM 614 C C . PHE A 1 79 ? -4.148 1.030 -4.851 1.00 88.56 79 PHE A C 1
ATOM 616 O O . PHE A 1 79 ? -4.846 0.289 -4.169 1.00 88.56 79 PHE A O 1
ATOM 623 N N . ARG A 1 80 ? -3.852 2.282 -4.472 1.00 90.50 80 ARG A N 1
ATOM 624 C CA . ARG A 1 80 ? -4.288 2.845 -3.181 1.00 90.50 80 ARG A CA 1
ATOM 625 C C . ARG A 1 80 ? -5.807 2.896 -3.042 1.00 90.50 80 ARG A C 1
ATOM 627 O O . ARG A 1 80 ? -6.331 2.536 -1.994 1.00 90.50 80 ARG A O 1
ATOM 634 N N . LYS A 1 81 ? -6.530 3.225 -4.116 1.00 90.00 81 LYS A N 1
ATOM 635 C CA . LYS A 1 81 ? -8.004 3.161 -4.126 1.00 90.00 81 LYS A CA 1
ATOM 636 C C . LYS A 1 81 ? -8.527 1.736 -3.916 1.00 90.00 81 LYS A C 1
ATOM 638 O O . LYS A 1 81 ? -9.497 1.530 -3.187 1.00 90.00 81 LYS A O 1
ATOM 643 N N . LYS A 1 82 ? -7.894 0.742 -4.549 1.00 90.69 82 LYS A N 1
ATOM 644 C CA . LYS A 1 82 ? -8.238 -0.675 -4.350 1.00 90.69 82 LYS A CA 1
ATOM 645 C C . LYS A 1 82 ? -7.892 -1.148 -2.940 1.00 90.69 82 LYS A C 1
ATOM 647 O O . LYS A 1 82 ? -8.682 -1.878 -2.357 1.00 90.69 82 LYS A O 1
ATOM 652 N N . GLU A 1 83 ? -6.760 -0.711 -2.396 1.00 91.38 83 GLU A N 1
ATOM 653 C CA . GLU A 1 83 ? -6.336 -0.969 -1.016 1.00 91.38 83 GLU A CA 1
ATOM 654 C C . GLU A 1 83 ? -7.365 -0.418 -0.018 1.00 91.38 83 GLU A C 1
ATOM 656 O O . GLU A 1 83 ? -7.810 -1.158 0.858 1.00 91.38 83 GLU A O 1
ATOM 661 N N . PHE A 1 84 ? -7.828 0.824 -0.207 1.00 93.88 84 PHE A N 1
ATOM 662 C CA . PHE A 1 84 ? -8.918 1.408 0.579 1.00 93.88 84 PHE A CA 1
ATOM 663 C C . PHE A 1 84 ? -10.176 0.531 0.536 1.00 93.88 84 PHE A C 1
ATOM 665 O O . PHE A 1 84 ? -10.681 0.117 1.580 1.00 93.88 84 PHE A O 1
ATOM 672 N N . LYS A 1 85 ? -10.661 0.195 -0.669 1.00 93.38 85 LYS A N 1
ATOM 673 C CA . LYS A 1 85 ? -11.881 -0.610 -0.837 1.00 93.38 85 LYS A CA 1
ATOM 674 C C . LYS A 1 85 ? -11.742 -1.991 -0.197 1.00 93.38 85 LYS A C 1
ATOM 676 O O . LYS A 1 85 ? -12.628 -2.404 0.539 1.00 93.38 85 LYS A O 1
ATOM 681 N N . ALA A 1 86 ? -10.620 -2.668 -0.436 1.00 93.81 86 ALA A N 1
ATOM 682 C CA . ALA A 1 86 ? -10.338 -3.985 0.124 1.00 93.81 86 ALA A CA 1
ATOM 683 C C . ALA A 1 86 ? -10.222 -3.962 1.654 1.00 93.81 86 ALA A C 1
ATOM 685 O O . ALA A 1 86 ? -10.564 -4.952 2.295 1.00 93.81 86 ALA A O 1
ATOM 686 N N . THR A 1 87 ? -9.751 -2.853 2.229 1.00 94.81 87 THR A N 1
ATOM 687 C CA . THR A 1 87 ? -9.693 -2.665 3.683 1.00 94.81 87 THR A CA 1
ATOM 688 C C . THR A 1 87 ? -11.095 -2.491 4.254 1.00 94.81 87 THR A C 1
ATOM 690 O O . THR A 1 87 ? -11.479 -3.239 5.146 1.00 94.81 87 THR A O 1
ATOM 693 N N . ILE A 1 88 ? -11.894 -1.574 3.694 1.00 94.56 88 ILE A N 1
ATOM 694 C CA . ILE A 1 88 ? -13.282 -1.344 4.125 1.00 94.56 88 ILE A CA 1
ATOM 695 C C . ILE A 1 88 ? -14.121 -2.623 4.025 1.00 94.56 88 ILE A C 1
ATOM 697 O O . ILE A 1 88 ? -14.889 -2.919 4.937 1.00 94.56 88 ILE A O 1
ATOM 701 N N . ASP A 1 89 ? -13.947 -3.395 2.950 1.00 94.19 89 ASP A N 1
ATOM 702 C CA . ASP A 1 89 ? -14.688 -4.639 2.716 1.00 94.19 89 ASP A CA 1
ATOM 703 C C . ASP A 1 89 ? -14.337 -5.753 3.707 1.00 94.19 89 ASP A C 1
ATOM 705 O O . ASP A 1 89 ? -15.092 -6.712 3.815 1.00 94.19 89 ASP A O 1
ATOM 709 N N . ARG A 1 90 ? -13.218 -5.626 4.430 1.00 95.81 90 ARG A N 1
ATOM 710 C CA . ARG A 1 90 ? -12.790 -6.569 5.468 1.00 95.81 90 ARG A CA 1
ATOM 711 C C . ARG A 1 90 ? -13.070 -6.095 6.892 1.00 95.81 90 ARG A C 1
ATOM 713 O O . ARG A 1 90 ? -12.728 -6.791 7.841 1.00 95.81 90 ARG A O 1
ATOM 720 N N . MET A 1 91 ? -13.670 -4.922 7.070 1.00 95.31 91 MET A N 1
ATOM 721 C CA . MET A 1 91 ? -14.004 -4.395 8.392 1.00 95.31 91 MET A CA 1
ATOM 722 C C . MET A 1 91 ? -15.474 -4.654 8.700 1.00 95.31 91 MET A C 1
ATOM 724 O O . MET A 1 91 ? -16.343 -4.054 8.062 1.00 95.31 91 MET A O 1
ATOM 728 N N . ASP A 1 92 ? -15.743 -5.473 9.720 1.00 95.00 92 ASP A N 1
ATOM 729 C CA . ASP A 1 92 ? -17.094 -5.723 10.240 1.00 95.00 92 ASP A CA 1
ATOM 730 C C . ASP A 1 92 ? -18.085 -6.085 9.114 1.00 95.00 92 ASP A C 1
ATOM 732 O O . ASP A 1 92 ? -19.040 -5.352 8.838 1.00 95.00 92 ASP A O 1
ATOM 736 N N . PHE A 1 93 ? -17.772 -7.155 8.376 1.00 94.69 93 PHE A N 1
ATOM 737 C CA . PHE A 1 93 ? -18.531 -7.611 7.205 1.00 94.69 93 PHE A CA 1
ATOM 738 C C . PHE A 1 93 ? -19.097 -9.029 7.356 1.00 94.69 93 PHE A C 1
ATOM 740 O O . PHE A 1 93 ? -20.128 -9.338 6.755 1.00 94.69 93 PHE A O 1
ATOM 747 N N . LEU A 1 94 ? -18.448 -9.889 8.143 1.00 96.12 94 LEU A N 1
ATOM 748 C CA . LEU A 1 94 ? -18.947 -11.217 8.497 1.00 96.12 94 LEU A CA 1
ATOM 749 C C . LEU A 1 94 ? -19.919 -11.132 9.677 1.00 96.12 94 LEU A C 1
ATOM 751 O O . LEU A 1 94 ? -19.945 -10.148 10.413 1.00 96.12 94 LEU A O 1
ATOM 755 N N . SER A 1 95 ? -20.721 -12.174 9.899 1.00 95.12 95 SER A N 1
ATOM 756 C CA . SER A 1 95 ? -21.553 -12.256 11.107 1.00 95.12 95 SER A CA 1
ATOM 757 C C . SER A 1 95 ? -20.697 -12.536 12.346 1.00 95.12 95 SER A C 1
ATOM 759 O O . SER A 1 95 ? -19.731 -13.287 12.272 1.00 95.12 95 SER A O 1
ATOM 761 N N . ASP A 1 96 ? -21.089 -12.014 13.509 1.00 92.38 96 ASP A N 1
ATOM 762 C CA . ASP A 1 96 ? -20.473 -12.354 14.807 1.00 92.38 96 ASP A CA 1
ATOM 763 C C . ASP A 1 96 ? -20.659 -13.829 15.211 1.00 92.38 96 ASP A C 1
ATOM 765 O O . ASP A 1 96 ? -20.077 -14.290 16.190 1.00 92.38 96 ASP A O 1
ATOM 769 N N . HIS A 1 97 ? -21.499 -14.570 14.484 1.00 94.62 97 HIS A N 1
ATOM 770 C CA . HIS A 1 97 ? -21.746 -15.997 14.693 1.00 94.62 97 HIS A CA 1
ATOM 771 C C . HIS A 1 97 ? -20.990 -16.899 13.707 1.00 94.62 97 HIS A C 1
ATOM 773 O O . HIS A 1 97 ? -21.203 -18.111 13.725 1.00 94.62 97 HIS A O 1
ATOM 779 N N . GLU A 1 98 ? -20.157 -16.323 12.835 1.00 95.62 98 GLU A N 1
ATOM 780 C CA . GLU A 1 98 ? -19.264 -17.091 11.967 1.00 95.62 98 GLU A CA 1
ATOM 781 C C . GLU A 1 98 ? -18.236 -17.887 12.776 1.00 95.62 98 GLU A C 1
ATOM 783 O O . GLU A 1 98 ? -17.942 -17.587 13.937 1.00 95.62 98 GLU A O 1
ATOM 788 N N . ASP A 1 99 ? -17.681 -18.915 12.137 1.00 95.94 99 ASP A N 1
ATOM 789 C CA . ASP A 1 99 ? -16.587 -19.679 12.720 1.00 95.94 99 ASP A CA 1
ATOM 790 C C . ASP A 1 99 ? -15.356 -18.790 12.963 1.00 95.94 99 ASP A C 1
ATOM 792 O O . ASP A 1 99 ? -15.007 -17.924 12.159 1.00 95.94 99 ASP A O 1
ATOM 796 N N . ILE A 1 100 ? -14.689 -19.032 14.089 1.00 94.06 100 ILE A N 1
ATOM 797 C CA . ILE A 1 100 ? -13.551 -18.249 14.569 1.00 94.06 100 ILE A CA 1
ATOM 798 C C . ILE A 1 100 ? -12.379 -18.233 13.583 1.00 94.06 100 ILE A C 1
ATOM 800 O O . ILE A 1 100 ? -11.760 -17.187 13.393 1.00 94.06 100 ILE A O 1
ATOM 804 N N . ASP A 1 101 ? -12.097 -19.358 12.921 1.00 96.00 101 ASP A N 1
ATOM 805 C CA . ASP A 1 101 ? -10.997 -19.443 11.966 1.00 96.00 101 ASP A CA 1
ATOM 806 C C . ASP A 1 101 ? -11.357 -18.662 10.700 1.00 96.00 101 ASP A C 1
ATOM 808 O O . ASP A 1 101 ? -10.501 -18.008 10.107 1.00 96.00 101 ASP A O 1
ATOM 812 N N . ASN A 1 102 ? -12.631 -18.671 10.300 1.00 96.00 102 ASN A N 1
ATOM 813 C CA . ASN A 1 102 ? -13.108 -17.876 9.170 1.00 96.00 102 ASN A CA 1
ATOM 814 C C . ASN A 1 102 ? -13.021 -16.370 9.462 1.00 96.00 102 ASN A C 1
ATOM 816 O O . ASN A 1 102 ? -12.495 -15.610 8.650 1.00 96.00 102 ASN A O 1
ATOM 820 N N . LEU A 1 103 ? -13.462 -15.953 10.654 1.00 94.88 103 LEU A N 1
ATOM 821 C CA . LEU A 1 103 ? -13.335 -14.576 11.127 1.00 94.88 103 LEU A CA 1
ATOM 822 C C . LEU A 1 103 ? -11.875 -14.115 11.065 1.00 94.88 103 LEU A C 1
ATOM 824 O O . LEU A 1 103 ? -11.572 -13.151 10.366 1.00 94.88 103 LEU A O 1
ATOM 828 N N . LEU A 1 104 ? -10.962 -14.843 11.714 1.00 93.50 104 LEU A N 1
ATOM 829 C CA . LEU A 1 104 ? -9.541 -14.486 11.791 1.00 93.50 104 LEU A CA 1
ATOM 830 C C . LEU A 1 104 ? -8.817 -14.464 10.436 1.00 93.50 104 LEU A C 1
ATOM 832 O O . LEU A 1 104 ? -7.835 -13.735 10.294 1.00 93.50 104 LEU A O 1
ATOM 836 N N . ASN A 1 105 ? -9.268 -15.251 9.457 1.00 95.62 105 ASN A N 1
ATOM 837 C CA . ASN A 1 105 ? -8.652 -15.288 8.129 1.00 95.62 105 ASN A CA 1
ATOM 838 C C . ASN A 1 105 ? -9.132 -14.163 7.203 1.00 95.62 105 ASN A C 1
ATOM 840 O O . ASN A 1 105 ? -8.374 -13.733 6.332 1.00 95.62 105 ASN A O 1
ATOM 844 N N . GLU A 1 106 ? -10.371 -13.698 7.360 1.00 95.81 106 GLU A N 1
ATOM 845 C CA . GLU A 1 106 ? -10.997 -12.819 6.370 1.00 95.81 106 GLU A CA 1
ATOM 846 C C . GLU A 1 106 ? -11.227 -11.383 6.855 1.00 95.81 106 GLU A C 1
ATOM 848 O O . GLU A 1 106 ? -11.237 -10.464 6.031 1.00 95.81 106 GLU A O 1
ATOM 853 N N . GLU A 1 107 ? -11.379 -11.157 8.162 1.00 95.50 107 GLU A N 1
ATOM 854 C CA . GLU A 1 107 ? -11.655 -9.835 8.731 1.00 95.50 107 GLU A CA 1
ATOM 855 C C . GLU A 1 107 ? -10.417 -9.122 9.285 1.00 95.50 107 GLU A C 1
ATOM 857 O O . GLU A 1 107 ? -9.431 -9.716 9.720 1.00 95.50 107 GLU A O 1
ATOM 862 N N . ILE A 1 108 ? -10.493 -7.791 9.291 1.00 95.31 108 ILE A N 1
ATOM 863 C CA . ILE A 1 108 ? -9.536 -6.919 9.965 1.00 95.31 108 ILE A CA 1
ATOM 864 C C . ILE A 1 108 ? -10.116 -6.537 11.328 1.00 95.31 108 ILE A C 1
ATOM 866 O O . ILE A 1 108 ? -11.140 -5.854 11.415 1.00 95.31 108 ILE A O 1
ATOM 870 N N . PHE A 1 109 ? -9.411 -6.928 12.390 1.00 94.75 109 PHE A N 1
ATOM 871 C CA . PHE A 1 109 ? -9.783 -6.663 13.780 1.00 94.75 109 PHE A CA 1
ATOM 872 C C . PHE A 1 109 ? -8.887 -5.611 14.421 1.00 94.75 109 PHE A C 1
ATOM 874 O O . PHE A 1 109 ? -7.737 -5.412 14.024 1.00 94.75 109 PHE A O 1
ATOM 881 N N . ILE A 1 110 ? -9.402 -4.986 15.478 1.00 92.62 110 ILE A N 1
ATOM 882 C CA . ILE A 1 110 ? -8.543 -4.429 16.520 1.00 92.62 110 ILE A CA 1
ATOM 883 C C . ILE A 1 110 ? -8.322 -5.507 17.576 1.00 92.62 110 ILE A C 1
ATOM 885 O O . ILE A 1 110 ? -9.280 -6.156 18.002 1.00 92.62 110 ILE A O 1
ATOM 889 N N . THR A 1 111 ? -7.077 -5.703 18.007 1.00 94.00 111 THR A N 1
ATOM 890 C CA . THR A 1 111 ? -6.837 -6.670 19.078 1.00 94.00 111 THR A CA 1
ATOM 891 C C . THR A 1 111 ? -7.396 -6.141 20.394 1.00 94.00 111 THR A C 1
ATOM 893 O O . THR A 1 111 ? -7.396 -4.926 20.657 1.00 94.00 111 THR A O 1
ATOM 896 N N . LYS A 1 112 ? -7.871 -7.050 21.241 1.00 94.50 112 LYS A N 1
ATOM 897 C CA . LYS A 1 112 ? -8.443 -6.711 22.541 1.00 94.50 112 LYS A CA 1
ATOM 898 C C . LYS A 1 112 ? -7.492 -5.891 23.412 1.00 94.50 112 LYS A C 1
ATOM 900 O O . LYS A 1 112 ? -7.937 -4.944 24.055 1.00 94.50 112 LYS A O 1
ATOM 905 N N . GLU A 1 113 ? -6.195 -6.178 23.394 1.00 96.25 113 GLU A N 1
ATOM 906 C CA . GLU A 1 113 ? -5.197 -5.451 24.186 1.00 96.25 113 GLU A CA 1
ATOM 907 C C . GLU A 1 113 ? -5.112 -3.978 23.776 1.00 96.25 113 GLU A C 1
ATOM 909 O O . GLU A 1 113 ? -5.083 -3.092 24.633 1.00 96.25 113 GLU A O 1
ATOM 914 N N . VAL A 1 114 ? -5.115 -3.694 22.469 1.00 94.56 114 VAL A N 1
ATOM 915 C CA . VAL A 1 114 ? -5.087 -2.315 21.957 1.00 94.56 114 VAL A CA 1
ATOM 916 C C . VAL A 1 114 ? -6.366 -1.581 22.359 1.00 94.56 114 VAL A C 1
ATOM 918 O O . VAL A 1 114 ? -6.310 -0.435 22.816 1.00 94.56 114 VAL A O 1
ATOM 921 N N . PHE A 1 115 ? -7.517 -2.248 22.248 1.00 94.69 115 PHE A N 1
ATOM 922 C CA . PHE A 1 115 ? -8.797 -1.687 22.671 1.00 94.69 115 PHE A CA 1
ATOM 923 C C . PHE A 1 115 ? -8.828 -1.376 24.176 1.00 94.69 115 PHE A C 1
ATOM 925 O O . PHE A 1 115 ? -9.236 -0.281 24.572 1.00 94.69 115 PHE A O 1
ATOM 932 N N . GLU A 1 116 ? -8.370 -2.301 25.022 1.00 96.50 116 GLU A N 1
ATOM 933 C CA . GLU A 1 116 ? -8.345 -2.139 26.479 1.00 96.50 116 GLU A CA 1
ATOM 934 C C . GLU A 1 116 ? -7.404 -1.015 26.924 1.00 96.50 116 GLU A C 1
ATOM 936 O O . GLU A 1 116 ? -7.780 -0.208 27.778 1.00 96.50 116 GLU A O 1
ATOM 941 N N . VAL A 1 117 ? -6.224 -0.891 26.305 1.00 96.38 117 VAL A N 1
ATOM 942 C CA . VAL A 1 117 ? -5.305 0.233 26.554 1.00 96.38 117 VAL A CA 1
ATOM 943 C C . VAL A 1 117 ? -5.963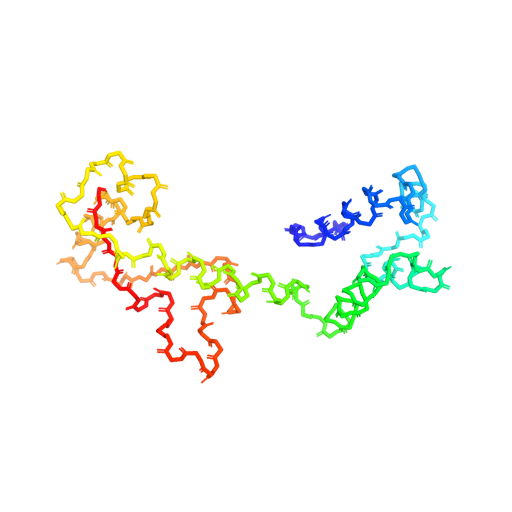 1.563 26.189 1.00 96.38 117 VAL A C 1
ATOM 945 O O . VAL A 1 117 ? -5.913 2.512 26.977 1.00 96.38 117 VAL A O 1
ATOM 948 N N . GLY A 1 118 ? -6.643 1.630 25.040 1.00 95.19 118 GLY A N 1
ATOM 949 C CA . GLY A 1 118 ? -7.419 2.806 24.645 1.00 95.19 118 GLY A CA 1
ATOM 950 C C . GLY A 1 118 ? -8.512 3.138 25.663 1.00 95.19 118 GLY A C 1
ATOM 951 O O . GLY A 1 118 ? -8.634 4.279 26.107 1.00 95.19 118 GLY A O 1
ATOM 952 N N . LYS A 1 119 ? -9.272 2.139 26.120 1.00 95.56 119 LYS A N 1
ATOM 953 C CA . LYS A 1 119 ? -10.310 2.335 27.142 1.00 95.56 119 LYS A CA 1
ATOM 954 C C . LYS A 1 119 ? -9.751 2.828 28.469 1.00 95.56 119 LYS A C 1
ATOM 956 O O . LYS A 1 119 ? -10.321 3.749 29.055 1.00 95.56 119 LYS A O 1
ATOM 961 N N . LEU A 1 120 ? -8.631 2.275 28.925 1.00 97.88 120 LEU A N 1
ATOM 962 C CA . LEU A 1 120 ? -7.975 2.723 30.148 1.00 97.88 120 LEU A CA 1
ATOM 963 C C . LEU A 1 120 ? -7.508 4.179 30.033 1.00 97.88 120 LEU A C 1
ATOM 965 O O . LEU A 1 120 ? -7.737 4.968 30.951 1.00 97.88 120 LEU A O 1
ATOM 969 N N . ALA A 1 121 ? -6.906 4.558 28.905 1.00 97.56 121 ALA A N 1
ATOM 970 C CA . ALA A 1 121 ? -6.510 5.939 28.644 1.00 97.56 121 ALA A CA 1
ATOM 971 C C . ALA A 1 121 ? -7.726 6.888 28.687 1.00 97.56 121 ALA A C 1
ATOM 973 O O . ALA A 1 121 ? -7.675 7.930 29.343 1.00 97.56 121 ALA A O 1
ATOM 974 N N . GLN A 1 122 ? -8.851 6.482 28.085 1.00 96.81 122 GLN A N 1
ATOM 975 C CA . GLN A 1 122 ? -10.090 7.267 28.054 1.00 96.81 122 GLN A CA 1
ATOM 976 C C . GLN A 1 122 ? -10.635 7.523 29.463 1.00 96.81 122 GLN A C 1
ATOM 978 O O . GLN A 1 122 ? -10.990 8.653 29.796 1.00 96.81 122 GLN A O 1
ATOM 983 N N . LEU A 1 123 ? -10.669 6.482 30.303 1.00 97.69 123 LEU A N 1
ATOM 984 C CA . LEU A 1 123 ? -11.124 6.570 31.697 1.00 97.69 123 LEU A CA 1
ATOM 985 C C . LEU A 1 123 ? -10.281 7.544 32.530 1.00 97.69 123 LEU A C 1
ATOM 987 O O . LEU A 1 123 ? -10.784 8.143 33.476 1.00 97.69 123 LEU A O 1
ATOM 991 N N . ASN A 1 124 ? -9.018 7.739 32.151 1.00 97.81 124 ASN A N 1
ATOM 992 C CA . ASN A 1 124 ? -8.095 8.668 32.797 1.00 97.81 124 ASN A CA 1
ATOM 993 C C . ASN A 1 124 ? -8.073 10.057 32.132 1.00 97.81 124 ASN A C 1
ATOM 995 O O . ASN A 1 124 ? -7.149 10.833 32.359 1.00 97.81 124 ASN A O 1
ATOM 999 N N . SER A 1 125 ? -9.090 10.394 31.328 1.00 97.69 125 SER A N 1
ATOM 1000 C CA . SER A 1 125 ? -9.194 11.670 30.598 1.00 97.69 125 SER A CA 1
ATOM 1001 C C . SER A 1 125 ? -8.031 11.948 29.636 1.00 97.69 125 SER A C 1
ATOM 1003 O O . SER A 1 125 ? -7.770 13.104 29.298 1.00 97.69 125 SER A O 1
ATOM 1005 N N . ALA A 1 126 ? -7.317 10.912 29.187 1.00 97.75 126 ALA A N 1
ATOM 1006 C CA . ALA A 1 126 ? -6.270 11.077 28.190 1.00 97.75 126 ALA A CA 1
ATOM 1007 C C . ALA A 1 126 ? -6.872 11.285 26.791 1.00 97.75 126 ALA A C 1
ATOM 1009 O O . ALA A 1 126 ? -7.933 10.753 26.458 1.00 97.75 126 ALA A O 1
ATOM 1010 N N . CYS A 1 127 ? -6.159 12.041 25.953 1.00 95.44 127 CYS A N 1
ATOM 1011 C CA . CYS A 1 127 ? -6.471 12.148 24.531 1.00 95.44 127 CYS A CA 1
ATOM 1012 C C . CYS A 1 127 ? -6.072 10.850 23.817 1.00 95.44 127 CYS A C 1
ATOM 1014 O O . CYS A 1 127 ? -4.956 10.363 24.003 1.00 95.44 127 CYS A O 1
ATOM 1016 N N . ILE A 1 128 ? -6.968 10.313 22.987 1.00 93.75 128 ILE A N 1
ATOM 1017 C CA . ILE A 1 128 ? -6.736 9.101 22.198 1.00 93.75 128 ILE A CA 1
ATOM 1018 C C . ILE A 1 128 ? -6.869 9.465 20.730 1.00 93.75 128 ILE A C 1
ATOM 1020 O O . ILE A 1 128 ? -7.882 10.027 20.315 1.00 93.75 128 ILE A O 1
ATOM 1024 N N . PHE A 1 129 ? -5.856 9.119 19.948 1.00 91.50 129 PHE A N 1
ATOM 1025 C CA . PHE A 1 129 ? -5.860 9.269 18.501 1.00 91.50 129 PHE A CA 1
ATOM 1026 C C . PHE A 1 129 ? -4.996 8.176 17.869 1.00 91.50 129 PHE A C 1
ATOM 1028 O O . PHE A 1 129 ? -4.104 7.625 18.515 1.00 91.50 129 PHE A O 1
ATOM 1035 N N . GLY A 1 130 ? -5.280 7.861 16.607 1.00 86.94 130 GLY A N 1
ATOM 1036 C CA . GLY A 1 130 ? -4.473 6.966 15.786 1.00 86.94 130 GLY A CA 1
ATOM 1037 C C . GLY A 1 130 ? -3.670 7.757 14.760 1.00 86.94 130 GLY A C 1
ATOM 1038 O O . GLY A 1 130 ? -4.134 8.782 14.261 1.00 86.94 130 GLY A O 1
ATOM 1039 N N . LEU A 1 131 ? -2.476 7.271 14.437 1.00 89.56 131 LEU A N 1
ATOM 1040 C CA . LEU A 1 131 ? -1.682 7.748 13.309 1.00 89.56 131 LEU A CA 1
ATOM 1041 C C . LEU A 1 131 ? -1.404 6.570 12.385 1.00 89.56 131 LEU A C 1
ATOM 1043 O O . LEU A 1 131 ? -1.148 5.460 12.847 1.00 89.56 131 LEU A O 1
ATOM 1047 N N . SER A 1 132 ? -1.439 6.830 11.085 1.00 87.12 132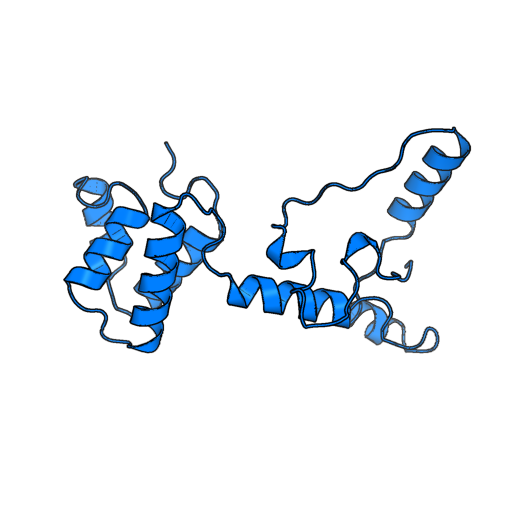 SER A N 1
ATOM 1048 C CA . SER A 1 132 ? -1.091 5.858 10.059 1.00 87.12 132 SER A CA 1
ATOM 1049 C C . SER A 1 132 ? -0.119 6.496 9.079 1.00 87.12 132 SER A C 1
ATOM 1051 O O . SER A 1 132 ? -0.203 7.687 8.790 1.00 87.12 132 SER A O 1
ATOM 1053 N N . ASP A 1 133 ? 0.805 5.685 8.582 1.00 85.81 133 ASP A N 1
ATOM 1054 C CA . ASP A 1 133 ? 1.686 6.003 7.463 1.00 85.81 133 ASP A CA 1
ATOM 1055 C C . ASP A 1 133 ? 0.967 5.899 6.106 1.00 85.81 133 ASP A C 1
ATOM 1057 O O . ASP A 1 133 ? 1.527 6.271 5.072 1.00 85.81 133 ASP A O 1
ATOM 1061 N N . LYS A 1 134 ? -0.274 5.391 6.087 1.00 85.19 134 LYS A N 1
ATOM 1062 C CA . LYS A 1 134 ? -1.054 5.245 4.863 1.00 85.19 134 LYS A CA 1
ATOM 1063 C C . LYS A 1 134 ? -1.399 6.617 4.278 1.00 85.19 134 LYS A C 1
ATOM 1065 O O . LYS A 1 134 ? -1.835 7.511 5.004 1.00 85.19 134 LYS A O 1
ATOM 1070 N N . PRO A 1 135 ? -1.268 6.783 2.951 1.00 86.94 135 PRO A N 1
ATOM 1071 C CA . PRO A 1 135 ? -1.646 8.023 2.292 1.00 86.94 135 PRO A CA 1
ATOM 1072 C C . PRO A 1 135 ? -3.164 8.243 2.353 1.00 86.94 135 PRO A C 1
ATOM 1074 O O . PRO A 1 135 ? -3.947 7.300 2.497 1.00 86.94 135 PRO A O 1
ATOM 1077 N N . GLU A 1 136 ? -3.594 9.487 2.142 1.00 88.88 136 GLU A N 1
ATOM 1078 C CA . GLU A 1 136 ? -5.017 9.860 2.090 1.00 88.88 136 GLU A CA 1
ATOM 1079 C C . GLU A 1 136 ? -5.814 8.999 1.099 1.00 88.88 136 GLU A C 1
ATOM 1081 O O . GLU A 1 136 ? -6.905 8.536 1.410 1.00 88.88 136 GLU A O 1
ATOM 1086 N N . LEU A 1 137 ? -5.236 8.693 -0.067 1.00 88.94 137 LEU A N 1
ATOM 1087 C CA . LEU A 1 137 ? -5.871 7.863 -1.102 1.00 88.94 137 LEU A CA 1
ATOM 1088 C C . LEU A 1 137 ? -6.178 6.423 -0.660 1.00 88.94 137 LEU A C 1
ATOM 1090 O O . LEU A 1 137 ? -6.988 5.760 -1.303 1.00 88.94 137 LEU A O 1
ATOM 1094 N N . ALA A 1 138 ? -5.509 5.934 0.386 1.00 90.31 138 ALA A N 1
ATOM 1095 C CA . ALA A 1 138 ? -5.733 4.608 0.954 1.00 90.31 138 ALA A CA 1
ATOM 1096 C C . ALA A 1 138 ? -6.630 4.640 2.202 1.00 90.31 138 ALA A C 1
ATOM 1098 O O . ALA A 1 138 ? -6.924 3.586 2.753 1.00 90.31 138 ALA A O 1
ATOM 1099 N N . THR A 1 139 ? -7.052 5.821 2.666 1.00 91.19 139 THR A N 1
ATOM 1100 C CA . THR A 1 139 ? -7.782 5.994 3.937 1.00 91.19 139 THR A CA 1
ATOM 1101 C C . THR A 1 139 ? -9.097 6.750 3.793 1.00 91.19 139 THR A C 1
ATOM 1103 O O . THR A 1 139 ? -10.022 6.518 4.575 1.00 91.19 139 THR A O 1
ATOM 1106 N N . LEU A 1 140 ? -9.202 7.618 2.787 1.00 91.62 140 LEU A N 1
ATOM 1107 C CA . LEU A 1 140 ? -10.384 8.401 2.469 1.00 91.62 140 LEU A CA 1
ATOM 1108 C C . LEU A 1 140 ? -11.069 7.853 1.208 1.00 91.62 140 LEU A C 1
ATOM 1110 O O . LEU A 1 140 ? -10.393 7.499 0.237 1.00 91.62 140 LEU A O 1
ATOM 1114 N N . PRO A 1 141 ? -12.411 7.830 1.173 1.00 88.94 141 PRO A N 1
ATOM 1115 C CA . PRO A 1 141 ? -13.149 7.479 -0.030 1.00 88.94 141 PRO A CA 1
ATOM 1116 C C . PRO A 1 141 ? -12.893 8.511 -1.134 1.00 88.94 141 PRO A C 1
ATOM 1118 O O . PRO A 1 141 ? -12.761 9.713 -0.882 1.00 88.94 141 PRO A O 1
ATOM 1121 N N . SER A 1 142 ? -12.926 8.072 -2.393 1.00 80.44 142 SER A N 1
ATOM 1122 C CA . SER A 1 142 ? -13.167 9.027 -3.472 1.00 80.44 142 SER A CA 1
ATOM 1123 C C . SER A 1 142 ? -14.593 9.573 -3.342 1.00 80.44 142 SER A C 1
ATOM 1125 O O . SER A 1 142 ? -15.505 8.878 -2.889 1.00 80.44 142 SER A O 1
ATOM 1127 N N . LYS A 1 143 ? -14.798 10.830 -3.753 1.00 74.69 143 LYS A N 1
ATOM 1128 C CA . LYS A 1 143 ? -16.069 11.567 -3.587 1.00 74.69 143 LYS A CA 1
ATOM 1129 C C . LYS A 1 143 ? -17.307 10.853 -4.154 1.00 74.69 143 LYS A C 1
ATOM 1131 O O . LYS A 1 143 ? -18.425 11.234 -3.836 1.00 74.69 143 LYS A O 1
ATOM 1136 N N . GLU A 1 144 ? -17.113 9.844 -4.992 1.00 63.06 144 GLU A N 1
ATOM 1137 C CA . GLU A 1 144 ? -18.155 9.159 -5.756 1.00 63.06 144 GLU A CA 1
ATOM 1138 C C . GLU A 1 144 ? -18.680 7.880 -5.081 1.00 63.06 144 GLU A C 1
ATOM 1140 O O . GLU A 1 144 ? -19.709 7.358 -5.498 1.00 63.06 144 GLU A O 1
ATOM 1145 N N . VAL A 1 145 ? -17.999 7.354 -4.054 1.00 70.69 145 VAL A N 1
ATOM 1146 C CA . VAL A 1 145 ? -18.191 5.953 -3.619 1.00 70.69 145 VAL A CA 1
ATOM 1147 C C . VAL A 1 145 ? -19.119 5.806 -2.403 1.00 70.69 145 VAL A C 1
ATOM 1149 O O . VAL A 1 145 ? -19.552 4.701 -2.096 1.00 70.69 145 VAL A O 1
ATOM 1152 N N . GLY A 1 146 ? -19.479 6.900 -1.721 1.00 82.44 146 GLY A N 1
ATOM 1153 C CA . GLY A 1 146 ? -20.450 6.873 -0.613 1.00 82.44 146 GLY A CA 1
ATOM 1154 C C . GLY A 1 146 ? -20.048 6.005 0.592 1.00 82.44 146 GLY A C 1
ATOM 1155 O O . GLY A 1 146 ? -20.898 5.671 1.411 1.00 82.44 146 GLY A O 1
ATOM 1156 N N . LEU A 1 147 ? -18.772 5.625 0.695 1.00 88.62 147 LEU A N 1
ATOM 1157 C CA . LEU A 1 147 ? -18.205 4.893 1.829 1.00 88.62 147 LEU A CA 1
ATOM 1158 C C . LEU A 1 147 ? -17.636 5.872 2.864 1.00 88.62 147 LEU A C 1
ATOM 1160 O O . LEU A 1 147 ? -17.224 6.964 2.475 1.00 88.62 147 LEU A O 1
ATOM 1164 N N . PRO A 1 148 ? -17.578 5.508 4.156 1.00 91.56 148 PRO A N 1
ATOM 1165 C CA . PRO A 1 148 ? -16.907 6.324 5.160 1.00 91.56 148 PRO A CA 1
ATOM 1166 C C . PRO A 1 148 ? -15.373 6.224 5.031 1.00 91.56 148 PRO A C 1
ATOM 1168 O O . PRO A 1 148 ? -14.862 5.247 4.473 1.00 91.56 148 PRO A O 1
ATOM 1171 N N . PRO A 1 149 ? -14.614 7.195 5.568 1.00 92.62 149 PRO A N 1
ATOM 1172 C CA . PRO A 1 149 ? -13.196 7.016 5.875 1.00 92.62 149 PRO A CA 1
ATOM 1173 C C . PRO A 1 149 ? -12.936 5.762 6.721 1.00 92.62 149 PRO A C 1
ATOM 1175 O O . PRO A 1 149 ? -13.771 5.385 7.545 1.00 92.62 149 PRO A O 1
ATOM 1178 N N . ILE A 1 150 ? -11.750 5.154 6.589 1.00 92.38 150 ILE A N 1
ATOM 1179 C CA . ILE A 1 150 ? -11.392 3.935 7.346 1.00 92.38 150 ILE A CA 1
ATOM 1180 C C . ILE A 1 150 ? -11.554 4.142 8.855 1.00 92.38 150 ILE A C 1
ATOM 1182 O O . ILE A 1 150 ? -12.122 3.297 9.535 1.00 92.38 150 ILE A O 1
ATOM 1186 N N . PHE A 1 151 ? -11.109 5.284 9.380 1.00 90.50 151 PHE A N 1
ATOM 1187 C CA . PHE A 1 151 ? -11.158 5.578 10.816 1.00 90.50 151 PHE A CA 1
ATOM 1188 C C . PHE A 1 151 ? -12.576 5.824 11.366 1.00 90.50 151 PHE A C 1
ATOM 1190 O O . PHE A 1 151 ? -12.737 5.937 12.578 1.00 90.50 151 PHE A O 1
ATOM 1197 N N . GLU A 1 152 ? -13.595 5.906 10.506 1.00 92.38 152 GLU A N 1
ATOM 1198 C CA . GLU A 1 152 ? -15.008 5.996 10.903 1.00 92.38 152 GLU A CA 1
ATOM 1199 C C . GLU A 1 152 ? -15.758 4.666 10.732 1.00 92.38 152 GLU A C 1
ATOM 1201 O O . GLU A 1 152 ? -16.892 4.532 11.195 1.00 92.38 152 GLU A O 1
ATOM 1206 N N . LYS A 1 153 ? -15.156 3.668 10.072 1.00 92.31 153 LYS A N 1
ATOM 1207 C CA . LYS A 1 153 ? -15.779 2.357 9.872 1.00 92.31 153 LYS A CA 1
ATOM 1208 C C . LYS A 1 153 ? -15.718 1.542 11.165 1.00 92.31 153 LYS A C 1
ATOM 1210 O O . LYS A 1 153 ? -14.673 1.442 11.805 1.00 92.31 153 LYS A O 1
ATOM 1215 N N . THR A 1 154 ? -16.839 0.915 11.523 1.00 92.88 154 THR A N 1
ATOM 1216 C CA . THR A 1 154 ? -16.903 -0.035 12.641 1.00 92.88 154 THR A CA 1
ATOM 1217 C C . THR A 1 154 ? -15.909 -1.175 12.435 1.00 92.88 154 THR A C 1
ATOM 1219 O O . THR A 1 154 ? -15.823 -1.732 11.339 1.00 92.88 154 THR A O 1
ATOM 1222 N N . MET A 1 155 ? -15.187 -1.519 13.500 1.00 92.56 155 MET A N 1
ATOM 1223 C CA . MET A 1 155 ? -14.293 -2.672 13.569 1.00 92.56 155 MET A CA 1
ATOM 1224 C C . MET A 1 155 ? -14.733 -3.599 14.691 1.00 92.56 155 MET A C 1
ATOM 1226 O O . MET A 1 155 ? -15.102 -3.134 15.773 1.00 92.56 155 MET A O 1
ATOM 1230 N N . LYS A 1 156 ? -14.611 -4.902 14.454 1.00 94.38 156 LYS A N 1
ATOM 1231 C CA . LYS A 1 156 ? -14.734 -5.898 15.512 1.00 94.38 156 LYS A CA 1
ATOM 1232 C C . LYS A 1 156 ? -13.474 -5.940 16.364 1.00 94.38 156 LYS A C 1
ATOM 1234 O O . LYS A 1 156 ? -12.370 -5.636 15.903 1.00 94.38 156 LYS A O 1
ATOM 1239 N N . ILE A 1 157 ? -13.672 -6.325 17.618 1.00 93.25 157 ILE A N 1
ATOM 1240 C CA . ILE A 1 157 ? -12.614 -6.506 18.606 1.00 93.25 157 ILE A CA 1
ATOM 1241 C C . ILE A 1 157 ? -12.430 -8.003 18.789 1.00 93.25 157 ILE A C 1
ATOM 1243 O O . ILE A 1 157 ? -13.419 -8.703 19.020 1.00 93.25 157 ILE A O 1
ATOM 1247 N N . TYR A 1 158 ? -11.187 -8.464 18.712 1.00 87.00 158 TYR A N 1
ATOM 1248 C CA . TYR A 1 158 ? -10.850 -9.859 18.956 1.00 87.00 158 TYR A CA 1
ATOM 1249 C C . TYR A 1 158 ? -9.668 -9.991 19.917 1.00 87.00 158 TYR A C 1
ATOM 1251 O O . TYR A 1 158 ? -8.672 -9.257 19.730 1.00 87.00 158 TYR A O 1
#

Radius of gyration: 20.92 Å; chains: 1; bounding box: 50×37×58 Å

pLDDT: mean 91.9, std 6.18, range [51.12, 97.88]

Secondary structure (DSSP, 8-state):
--SSTT-HHHHHHHHHHHHTTSS-HHHHHHHHHTTS--SHHHHHHHHHHH--SSHHHHHHHHHHHHHHHTT-S---HHHHHHHHHHHHTTSS-S-TTS-HHHHHHH---B-HHHHHHHHHHHHTT--------S-GGGTS--TTS-PPPGGGS---B-

Sequence (158 aa):
MTFTGDNQDIVAIISIVIYLGETSFDEFEKGLKELKIINPTNFLMGLLKKGVKNKNLEATVSDIVNLLLENNPTPFVEFRKKEFKATIDRMDFLSDHEDIDNLLNEEIFITKEVFEVGKLAQLNSACIFGLSDKPELATLPSKEVGLPPIFEKTMKIY